Protein AF-A0A525WE69-F1 (afdb_monomer)

Radius of gyration: 9.58 Å; Cα contacts (8 Å, |Δi|>4): 69; chains: 1; bounding box: 24×22×15 Å

Nearest PDB structures (foldseek):
  4ywl-assembly1_A  TM=6.995E-01  e=4.091E-02  Pyrococcus furiosus DSM 3638
  4pog-assembly2_G  TM=7.014E-01  e=6.064E-02  Pyrococcus furiosus DSM 3638
  4ywm-as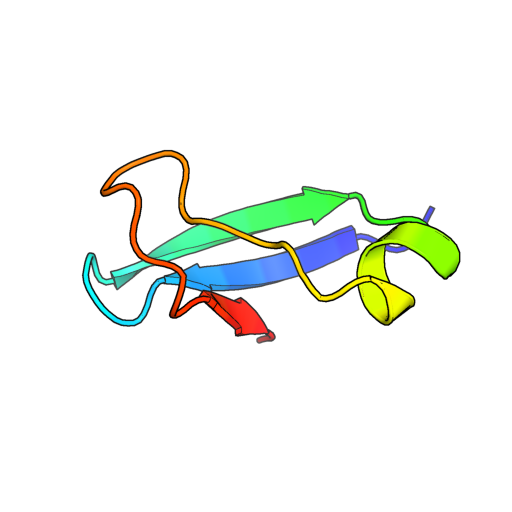sembly1_A  TM=6.945E-01  e=7.382E-02  Pyrococcus furiosus DSM 3638
  4pof-assembly1_A  TM=7.004E-01  e=1.025E-01  Pyrococcus furiosus DSM 3638
  8x7t-assembly1_B  TM=6.386E-01  e=1.849E-01  Thermococcus kodakarensis

Mean predicted aligned error: 5.08 Å

pLDDT: mean 80.55, std 5.92, range [65.81, 89.38]

Sequence (42 aa):
MPMYDYKCLDCGKESLVVL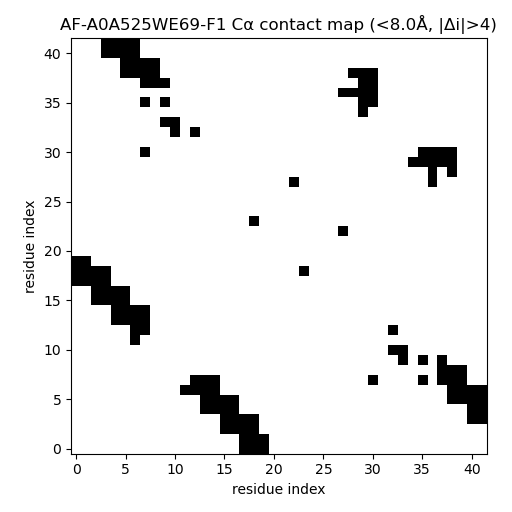TLKQHETDKVTCPKCGSGKMQQL

Foldseek 3Di:
DDWWWKAAPVVRDIDTDDDDPVRVVVLQDADPPPRHSRIDTD

Solvent-accessible surface area (backbone atoms only — not comparable to full-atom values): 2646 Å² total; per-residue (Å²): 130,60,72,42,42,28,31,24,73,85,80,68,48,76,42,82,43,78,45,52,74,70,55,58,75,62,66,77,56,55,32,92,87,78,66,44,67,53,53,42,77,108

Structure (mmCIF, N/CA/C/O backbone):
data_AF-A0A525WE69-F1
#
_entry.id   AF-A0A525WE69-F1
#
loop_
_atom_site.group_PDB
_atom_site.id
_atom_site.type_symbol
_atom_site.label_atom_id
_atom_site.label_alt_id
_atom_site.label_comp_id
_atom_site.label_asym_id
_atom_site.label_entity_id
_atom_site.label_seq_id
_atom_site.pdbx_PDB_ins_code
_atom_site.Cartn_x
_atom_site.Cartn_y
_atom_site.Cartn_z
_atom_site.occupancy
_atom_site.B_iso_or_equiv
_atom_site.auth_seq_id
_atom_site.auth_comp_id
_atom_site.auth_asym_id
_atom_site.auth_atom_id
_atom_site.pdbx_PDB_model_num
ATOM 1 N N . MET A 1 1 ? 8.651 -17.405 -1.927 1.00 66.56 1 MET A N 1
ATOM 2 C CA . MET A 1 1 ? 8.438 -15.956 -2.123 1.00 66.56 1 MET A CA 1
ATOM 3 C C . MET A 1 1 ? 7.721 -15.453 -0.886 1.00 66.56 1 MET A C 1
ATOM 5 O O . MET A 1 1 ? 6.699 -16.048 -0.564 1.00 66.56 1 MET A O 1
ATOM 9 N N . PRO A 1 2 ? 8.279 -14.488 -0.146 1.00 72.81 2 PRO A N 1
ATOM 10 C CA . PRO A 1 2 ? 7.605 -13.938 1.022 1.00 72.81 2 PRO A CA 1
ATOM 11 C C . PRO A 1 2 ? 6.320 -13.226 0.582 1.00 72.81 2 PRO A C 1
ATOM 13 O O . PRO A 1 2 ? 6.312 -12.468 -0.389 1.00 72.81 2 PRO A O 1
ATOM 16 N N . MET A 1 3 ? 5.220 -13.559 1.249 1.00 77.00 3 MET A N 1
ATOM 17 C CA . MET A 1 3 ? 3.949 -12.860 1.098 1.00 77.00 3 MET A CA 1
ATOM 18 C C . MET A 1 3 ? 3.860 -11.877 2.252 1.00 77.00 3 MET A C 1
ATOM 20 O O . MET A 1 3 ? 4.129 -12.256 3.390 1.00 77.00 3 MET A O 1
ATOM 24 N N . TYR A 1 4 ? 3.522 -10.636 1.942 1.00 81.25 4 TYR A N 1
ATOM 25 C CA . TYR A 1 4 ? 3.364 -9.585 2.931 1.00 81.25 4 TYR A CA 1
ATOM 26 C C . TYR A 1 4 ? 1.913 -9.130 2.895 1.00 81.25 4 TYR A C 1
ATOM 28 O O . TYR A 1 4 ? 1.376 -8.820 1.825 1.00 81.25 4 TYR A O 1
ATOM 36 N N . ASP A 1 5 ? 1.272 -9.106 4.053 1.00 85.31 5 ASP A N 1
ATOM 37 C CA . ASP A 1 5 ? -0.052 -8.526 4.185 1.00 85.31 5 ASP A CA 1
ATOM 38 C C . ASP A 1 5 ? 0.081 -7.009 4.201 1.00 85.31 5 ASP A C 1
ATOM 40 O O . ASP A 1 5 ? 0.780 -6.438 5.031 1.00 85.31 5 ASP A O 1
ATOM 44 N N . TYR A 1 6 ? -0.585 -6.341 3.266 1.00 86.62 6 TYR A N 1
ATOM 45 C CA . TYR A 1 6 ? -0.681 -4.890 3.236 1.00 86.62 6 TYR A CA 1
ATOM 46 C C . TYR A 1 6 ? -2.120 -4.464 3.445 1.00 86.62 6 TYR A C 1
ATOM 48 O O . TYR A 1 6 ? -3.021 -4.826 2.691 1.00 86.62 6 TYR A O 1
ATOM 56 N N . LYS A 1 7 ? -2.336 -3.606 4.429 1.00 86.06 7 LYS A N 1
ATOM 57 C CA . LYS A 1 7 ? -3.599 -2.931 4.668 1.00 86.06 7 LYS A CA 1
ATOM 58 C C . LYS A 1 7 ? -3.527 -1.502 4.166 1.00 86.06 7 LYS A C 1
ATOM 60 O O . LYS A 1 7 ? -2.701 -0.705 4.604 1.00 86.06 7 LYS A O 1
ATOM 65 N N . CYS A 1 8 ? -4.422 -1.143 3.259 1.00 89.38 8 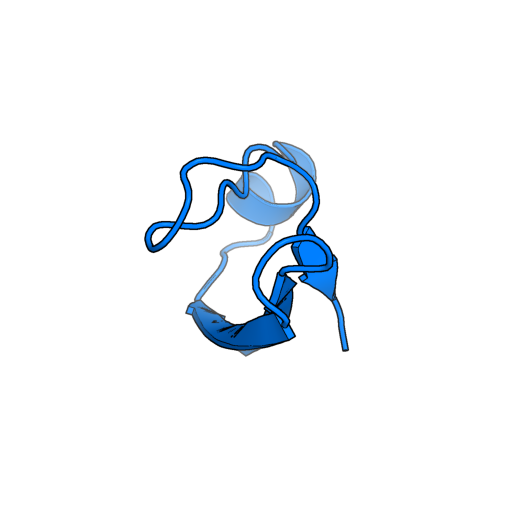CYS A N 1
ATOM 66 C CA . CYS A 1 8 ? -4.572 0.249 2.875 1.00 89.38 8 CYS A CA 1
ATOM 67 C C . CYS A 1 8 ? -5.211 1.032 4.026 1.00 89.38 8 CYS A C 1
ATOM 69 O O . CYS A 1 8 ? -6.314 0.701 4.461 1.00 89.38 8 CYS A O 1
ATOM 71 N N . LEU A 1 9 ? -4.546 2.093 4.480 1.00 85.69 9 LEU A N 1
ATOM 72 C CA . LEU A 1 9 ? -5.048 2.942 5.562 1.00 85.69 9 LEU A CA 1
ATOM 73 C C . LEU A 1 9 ? -6.187 3.870 5.120 1.00 85.69 9 LEU A C 1
ATOM 75 O O . LEU A 1 9 ? -6.978 4.288 5.955 1.00 85.69 9 LEU A O 1
ATOM 79 N N . ASP A 1 10 ? -6.307 4.160 3.822 1.00 88.75 10 ASP A N 1
ATOM 80 C CA . ASP A 1 10 ? -7.380 5.018 3.299 1.00 88.75 10 ASP A CA 1
ATOM 81 C C . ASP A 1 10 ? -8.688 4.261 3.066 1.00 88.75 10 ASP A C 1
ATOM 83 O O . ASP A 1 10 ? -9.758 4.742 3.423 1.00 88.75 10 ASP A O 1
ATOM 87 N N . CYS A 1 11 ? -8.630 3.075 2.451 1.00 88.50 11 CYS A N 1
ATOM 88 C CA . CYS A 1 11 ? -9.838 2.294 2.163 1.00 88.50 11 CYS A CA 1
ATOM 89 C C . CYS A 1 11 ? -10.080 1.142 3.146 1.00 88.50 11 CYS A C 1
ATOM 91 O O . CYS A 1 11 ? -11.096 0.455 3.036 1.00 88.50 11 CYS A O 1
ATOM 93 N N . GLY A 1 12 ? -9.147 0.904 4.073 1.00 84.88 12 GLY A N 1
ATOM 94 C CA . GLY A 1 12 ? -9.225 -0.142 5.093 1.00 84.88 12 GLY A CA 1
ATOM 9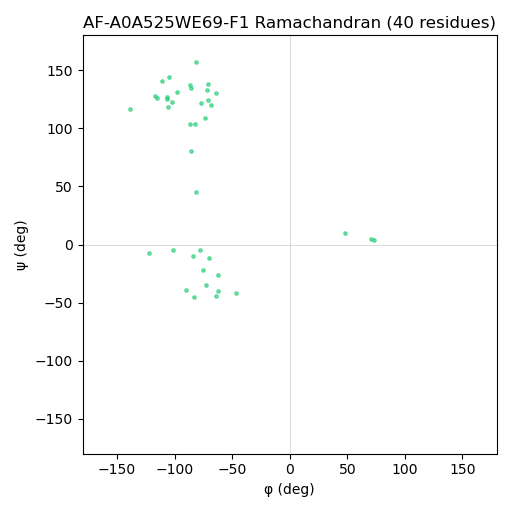5 C C . GLY A 1 12 ? -9.079 -1.570 4.565 1.00 84.88 12 GLY A C 1
ATOM 96 O O . GLY A 1 12 ? -9.251 -2.508 5.339 1.00 84.88 12 GLY A O 1
ATOM 97 N N . LYS A 1 13 ? -8.794 -1.758 3.268 1.00 86.00 13 LYS A N 1
ATOM 98 C CA . LYS A 1 13 ? -8.739 -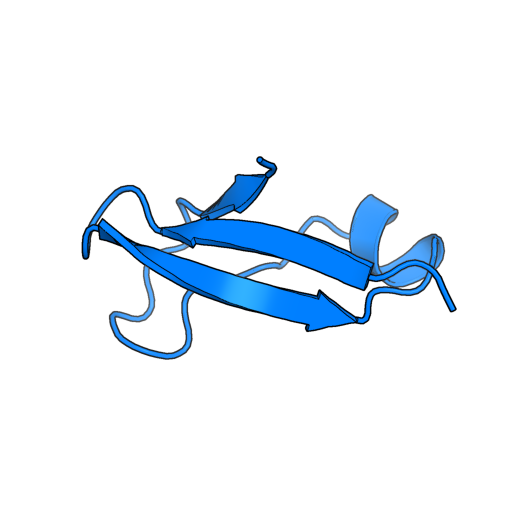3.084 2.639 1.00 86.00 13 LYS A CA 1
ATOM 99 C C . LYS A 1 13 ? -7.381 -3.739 2.794 1.00 86.00 13 LYS A C 1
ATOM 101 O O . LYS A 1 13 ? -6.352 -3.125 2.518 1.00 86.00 13 LYS A O 1
ATOM 106 N N . GLU A 1 14 ? -7.424 -5.009 3.157 1.00 86.38 14 GLU A N 1
ATOM 107 C CA . GLU A 1 14 ? -6.276 -5.900 3.254 1.00 86.38 14 GLU A CA 1
ATOM 108 C C . GLU A 1 14 ? -5.998 -6.532 1.888 1.00 86.38 14 GLU A C 1
ATOM 110 O O . GLU A 1 14 ? -6.911 -6.887 1.138 1.00 86.38 14 GLU A O 1
ATOM 115 N N . SER A 1 15 ? -4.721 -6.585 1.533 1.00 81.69 15 SER A N 1
ATOM 116 C CA . SER A 1 15 ? -4.205 -7.057 0.257 1.00 81.69 15 SER A CA 1
ATOM 117 C C . SER A 1 15 ? -2.959 -7.883 0.540 1.00 81.69 15 SER A C 1
ATOM 119 O O . SER A 1 15 ? -1.959 -7.353 1.012 1.00 81.69 15 SER A O 1
ATOM 121 N N . LEU A 1 16 ? -2.999 -9.167 0.208 1.00 82.06 16 LEU A N 1
ATOM 122 C CA . LEU A 1 16 ? -1.807 -10.007 0.207 1.00 82.06 16 LEU A CA 1
ATOM 123 C C . LEU A 1 16 ? -0.957 -9.630 -1.003 1.00 82.06 16 LEU A C 1
ATOM 125 O O . LEU A 1 16 ? -1.339 -9.896 -2.147 1.00 82.06 16 LEU A O 1
ATOM 129 N N . VAL A 1 17 ? 0.178 -8.980 -0.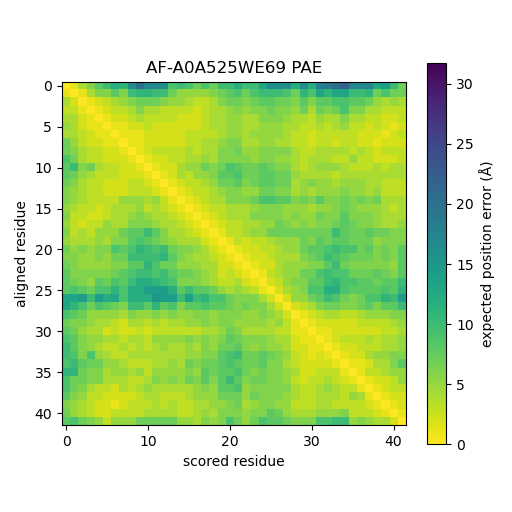761 1.00 81.62 17 VAL A N 1
ATOM 130 C CA . VAL A 1 17 ? 1.103 -8.579 -1.819 1.00 81.62 17 VAL A CA 1
ATOM 131 C C . VAL A 1 17 ? 2.311 -9.499 -1.779 1.00 81.62 17 VAL A C 1
ATOM 133 O O . VAL A 1 17 ? 3.062 -9.566 -0.806 1.00 81.62 17 VAL A O 1
ATOM 136 N N . VAL A 1 18 ? 2.506 -10.229 -2.872 1.00 79.50 18 VAL A N 1
ATOM 137 C CA . VAL A 1 18 ? 3.709 -11.034 -3.064 1.00 79.50 18 VAL A CA 1
ATOM 138 C C . VAL A 1 18 ? 4.798 -10.105 -3.580 1.00 79.50 18 VAL A C 1
ATOM 140 O O . VAL A 1 18 ? 4.779 -9.705 -4.745 1.00 79.50 18 VAL A O 1
ATOM 143 N N . L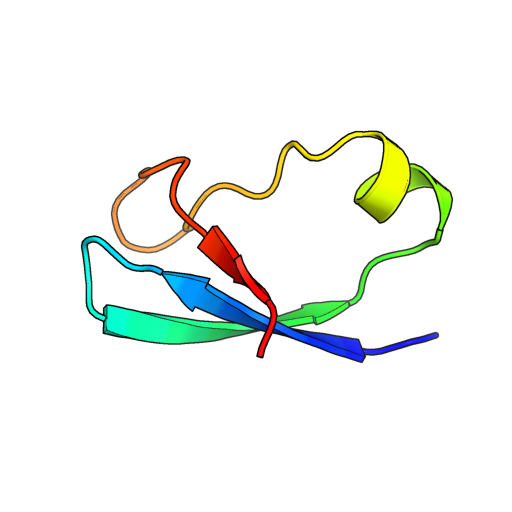EU A 1 19 ? 5.731 -9.738 -2.703 1.00 76.25 19 LEU A N 1
ATOM 144 C CA . LEU A 1 19 ? 6.859 -8.878 -3.044 1.00 76.25 19 LEU A CA 1
ATOM 145 C C . LEU A 1 19 ? 8.157 -9.674 -3.004 1.00 76.25 19 LEU A C 1
ATOM 147 O O . LEU A 1 19 ? 8.412 -10.499 -2.128 1.00 76.25 19 LEU A O 1
ATOM 151 N N . THR A 1 20 ? 9.020 -9.385 -3.962 1.00 80.00 20 THR A N 1
ATOM 152 C CA . THR A 1 20 ? 10.441 -9.707 -3.863 1.00 80.00 20 THR A CA 1
ATOM 153 C C . THR A 1 20 ? 11.148 -8.639 -3.026 1.00 80.00 20 THR A C 1
ATOM 155 O O . THR A 1 20 ? 10.688 -7.500 -2.963 1.00 80.00 20 THR A O 1
ATOM 158 N N . LEU A 1 21 ? 12.297 -8.973 -2.428 1.00 76.94 21 LEU A N 1
ATOM 159 C CA . LEU A 1 21 ? 13.133 -8.032 -1.656 1.00 76.94 21 LEU A CA 1
ATOM 160 C C . LEU A 1 21 ? 13.344 -6.691 -2.382 1.00 76.94 21 LEU A C 1
ATOM 162 O O . LEU A 1 21 ? 13.174 -5.634 -1.789 1.00 76.94 21 LEU A O 1
ATOM 166 N N . LYS A 1 22 ? 13.590 -6.739 -3.698 1.00 77.44 22 LYS A N 1
ATOM 167 C CA . LYS A 1 22 ? 13.741 -5.544 -4.540 1.00 77.44 22 LYS A CA 1
ATOM 168 C C . LYS A 1 22 ? 12.478 -4.686 -4.598 1.00 77.44 22 LYS A C 1
ATOM 170 O O . LYS A 1 22 ? 12.565 -3.465 -4.602 1.00 77.44 22 LYS A O 1
ATOM 175 N N . GLN A 1 23 ? 11.300 -5.304 -4.675 1.00 74.88 23 GLN A N 1
ATOM 176 C CA . GLN A 1 23 ? 10.033 -4.570 -4.726 1.00 74.88 23 GLN A CA 1
ATOM 177 C C . GLN A 1 23 ? 9.692 -3.951 -3.366 1.00 74.88 23 GLN A C 1
ATOM 179 O O . GLN A 1 23 ? 9.174 -2.840 -3.345 1.00 74.88 23 GLN A O 1
ATOM 184 N N . HIS A 1 24 ? 10.041 -4.627 -2.266 1.00 73.50 24 HIS A N 1
ATOM 185 C CA . HIS A 1 24 ? 9.947 -4.066 -0.917 1.00 73.50 24 HIS A CA 1
ATOM 186 C C . HIS A 1 24 ? 10.900 -2.870 -0.740 1.00 73.50 24 HIS A C 1
ATOM 188 O O . HIS A 1 24 ? 10.475 -1.825 -0.272 1.00 73.50 24 HIS A O 1
ATOM 194 N N . GLU A 1 25 ? 12.153 -2.955 -1.205 1.00 72.88 25 GLU A N 1
ATOM 195 C CA . GLU A 1 25 ? 13.088 -1.810 -1.190 1.00 72.88 25 GLU A CA 1
ATOM 196 C C . GLU A 1 25 ? 12.619 -0.618 -2.037 1.00 72.88 25 GLU A C 1
ATOM 198 O O . GLU A 1 25 ? 13.002 0.519 -1.774 1.00 72.88 25 GLU A O 1
ATOM 203 N N . THR A 1 26 ? 11.803 -0.859 -3.067 1.00 70.75 26 THR A N 1
ATOM 204 C CA . THR A 1 26 ? 11.328 0.217 -3.948 1.00 70.75 26 THR A CA 1
ATOM 205 C C . THR A 1 26 ? 10.102 0.942 -3.372 1.00 70.75 26 THR A C 1
ATOM 207 O O . THR A 1 26 ? 9.717 1.961 -3.936 1.00 70.75 26 THR A O 1
ATOM 210 N N . ASP A 1 27 ? 9.480 0.436 -2.295 1.00 65.81 27 ASP A N 1
ATOM 211 C CA . ASP A 1 27 ? 8.364 1.017 -1.509 1.00 65.81 27 ASP A CA 1
ATOM 212 C C . ASP A 1 27 ? 7.148 1.552 -2.309 1.00 65.81 27 ASP A C 1
ATOM 214 O O . ASP A 1 27 ? 6.232 2.174 -1.780 1.00 65.81 27 ASP A O 1
ATOM 218 N N . LYS A 1 28 ? 7.071 1.286 -3.619 1.00 68.38 28 LYS A N 1
ATOM 219 C CA . LYS A 1 28 ? 5.998 1.754 -4.517 1.00 68.38 28 LYS A CA 1
ATOM 220 C C . LYS A 1 28 ? 4.748 0.878 -4.424 1.00 68.38 28 LYS A C 1
ATOM 222 O O . LYS A 1 28 ? 4.164 0.502 -5.443 1.00 68.38 28 LYS A O 1
ATOM 227 N N . VAL A 1 29 ? 4.328 0.533 -3.214 1.00 78.19 29 VAL A N 1
ATOM 228 C CA . VAL A 1 29 ? 3.100 -0.231 -2.996 1.00 78.19 29 VAL A CA 1
ATOM 229 C C . VAL A 1 29 ? 1.938 0.756 -2.921 1.00 78.19 29 VAL A C 1
ATOM 231 O O . VAL A 1 29 ? 1.738 1.454 -1.935 1.00 78.19 29 VAL A O 1
ATOM 234 N N . THR A 1 30 ? 1.170 0.833 -4.004 1.00 81.56 30 THR A N 1
ATOM 235 C CA . THR A 1 30 ? -0.058 1.634 -4.078 1.00 81.56 30 THR A CA 1
ATOM 236 C C . THR A 1 30 ? -1.271 0.726 -4.004 1.00 81.56 30 THR A C 1
ATOM 238 O O . THR A 1 30 ? -1.270 -0.395 -4.516 1.00 81.56 30 THR A O 1
ATOM 241 N N . CYS A 1 31 ? -2.324 1.198 -3.347 1.00 84.19 31 CYS A N 1
ATOM 242 C CA . CYS A 1 31 ? -3.546 0.434 -3.204 1.00 84.19 31 CYS A CA 1
ATOM 243 C C . CYS A 1 31 ? -4.251 0.299 -4.56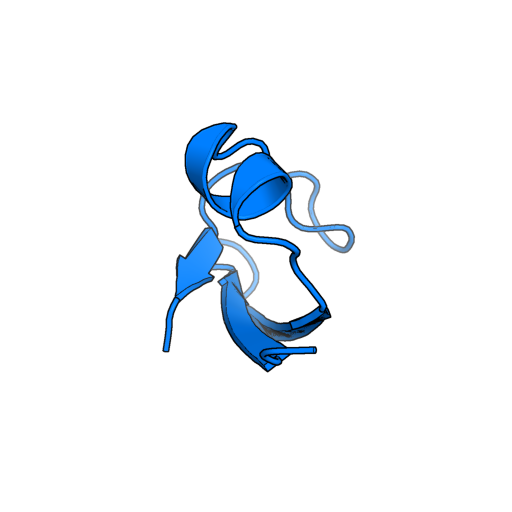3 1.00 84.19 31 CYS A C 1
ATOM 245 O O . CYS A 1 31 ? -4.695 1.309 -5.111 1.00 84.19 31 CYS A O 1
ATOM 247 N N . PRO A 1 32 ? -4.476 -0.922 -5.081 1.00 78.75 32 PRO A N 1
ATOM 248 C CA . PRO A 1 32 ? -5.177 -1.111 -6.352 1.00 78.75 32 PRO A CA 1
ATOM 249 C C . PRO A 1 32 ? -6.674 -0.768 -6.271 1.00 78.75 32 PRO A C 1
ATOM 251 O O . PRO A 1 32 ? -7.348 -0.691 -7.293 1.00 78.75 32 PRO A O 1
ATOM 254 N N . LYS A 1 33 ? -7.226 -0.581 -5.062 1.00 83.12 33 LYS A N 1
ATOM 255 C CA . LYS A 1 33 ? -8.647 -0.272 -4.847 1.00 83.12 33 LYS A CA 1
ATOM 256 C C . LYS A 1 33 ? -8.963 1.218 -4.837 1.00 83.12 33 LYS A C 1
ATOM 258 O O . LYS A 1 33 ? -10.022 1.589 -5.330 1.00 83.12 33 LYS A O 1
ATOM 263 N N . CYS A 1 34 ? -8.108 2.041 -4.240 1.00 85.75 34 CYS A N 1
ATOM 264 C CA . CYS A 1 34 ? -8.345 3.482 -4.113 1.00 85.75 34 CYS A CA 1
ATOM 265 C C . CYS A 1 34 ? -7.238 4.344 -4.730 1.00 85.75 34 CYS A C 1
ATOM 267 O O . CYS A 1 34 ? -7.390 5.558 -4.784 1.00 85.75 34 CYS A O 1
ATOM 269 N N . GLY A 1 35 ? -6.128 3.747 -5.172 1.00 81.62 35 GLY A N 1
ATOM 270 C CA . GLY A 1 35 ? -4.969 4.478 -5.682 1.00 81.62 35 GLY A CA 1
ATOM 271 C C . GLY A 1 35 ? -4.145 5.182 -4.603 1.00 81.62 35 GLY A C 1
ATOM 272 O O . GLY A 1 35 ? -3.193 5.880 -4.939 1.00 81.62 35 GLY A O 1
ATOM 273 N N . SER A 1 36 ? -4.474 5.015 -3.315 1.00 83.69 36 SER A N 1
ATOM 274 C CA . SER A 1 36 ? -3.693 5.633 -2.242 1.00 83.69 36 SER A CA 1
ATOM 275 C C . SER A 1 36 ? -2.330 4.958 -2.092 1.00 83.69 36 SER A C 1
ATOM 277 O O . SER A 1 36 ? -2.227 3.731 -2.119 1.00 83.69 36 SER A O 1
ATOM 279 N N . GLY A 1 37 ? -1.285 5.759 -1.890 1.00 81.88 37 GLY A N 1
ATOM 280 C CA . GLY A 1 37 ? 0.054 5.278 -1.540 1.00 81.88 37 GLY A CA 1
ATOM 281 C C . GLY A 1 37 ? 0.199 4.874 -0.071 1.00 81.88 37 GLY A C 1
ATOM 282 O O . GLY A 1 37 ? 1.248 4.381 0.318 1.00 81.88 37 GLY A O 1
ATOM 283 N N . LYS A 1 38 ? -0.831 5.074 0.764 1.00 83.19 38 LYS A N 1
ATOM 284 C CA . LYS A 1 38 ? -0.784 4.704 2.185 1.00 83.19 38 LYS A CA 1
ATOM 285 C C . LYS A 1 38 ? -1.167 3.241 2.380 1.00 83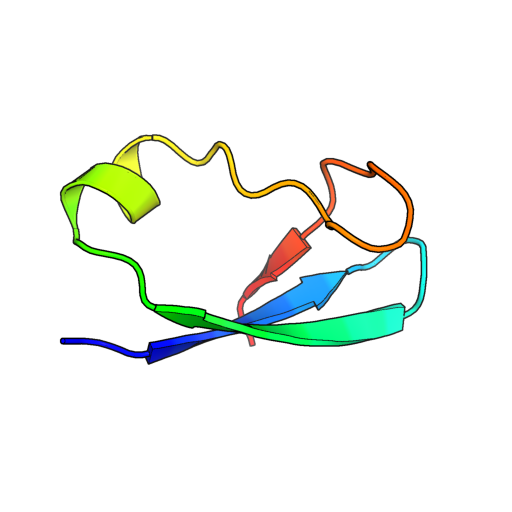.19 38 LYS A C 1
ATOM 287 O O . LYS A 1 38 ? -2.308 2.908 2.717 1.00 83.19 38 LYS A O 1
ATOM 292 N N . MET A 1 39 ? -0.199 2.369 2.141 1.00 85.75 39 MET A N 1
ATOM 293 C CA . MET A 1 39 ? -0.286 0.937 2.408 1.00 85.75 39 MET A CA 1
ATOM 294 C C . MET A 1 39 ? 0.580 0.632 3.635 1.00 85.75 39 MET A C 1
ATOM 296 O O . MET A 1 39 ? 1.749 0.995 3.674 1.00 85.75 39 MET A O 1
ATOM 300 N N . GLN A 1 40 ? -0.001 0.009 4.656 1.00 84.88 40 GLN A N 1
ATOM 301 C CA . GLN A 1 40 ? 0.687 -0.404 5.876 1.00 84.88 40 GLN A CA 1
ATOM 302 C C . GLN A 1 40 ? 0.865 -1.917 5.858 1.00 84.88 40 GLN A C 1
ATOM 304 O O . GLN A 1 40 ? -0.112 -2.637 5.685 1.00 84.88 40 GLN A O 1
ATOM 309 N N . GLN A 1 41 ? 2.092 -2.392 6.046 1.00 85.06 41 GLN A N 1
ATOM 310 C CA . GLN A 1 41 ? 2.348 -3.819 6.212 1.00 85.06 41 GLN A CA 1
ATOM 311 C C . GLN A 1 41 ? 1.839 -4.287 7.587 1.00 85.06 41 GLN A C 1
ATOM 313 O O . GLN A 1 41 ? 2.097 -3.607 8.586 1.00 85.06 41 GLN A O 1
ATOM 318 N N . LEU A 1 42 ? 1.107 -5.402 7.616 1.00 78.75 42 LEU A N 1
ATOM 319 C CA . LEU A 1 42 ? 0.635 -6.095 8.821 1.00 78.75 42 LEU A CA 1
ATOM 320 C C . LEU A 1 42 ? 1.631 -7.164 9.285 1.00 78.75 42 LEU A C 1
ATOM 322 O O . LEU A 1 42 ? 2.356 -7.722 8.429 1.00 78.75 42 LEU A O 1
#

Secondary structure (DSSP, 8-state):
--EEEEEETTT--EEEEE--HHHHHT-----TTT--S-EEE-